Protein AF-A0A090YZG8-F1 (afdb_monomer)

Sequence (108 aa):
MGKNRKINTKKDFLMYGAMNKKAYVDTFLNNGASLAEGMVPAKFTKGPDDKDFRKENGNLVKDSVKVAKVNWKKAKQELSTDKVTLELLTRDNAIAKKTGLAGNEKAP

Organism: NCBI:txid2338372

Solvent-accessible surface area (backbone atoms only — not comparable to full-atom values): 6943 Å² total; per-residue (Å²)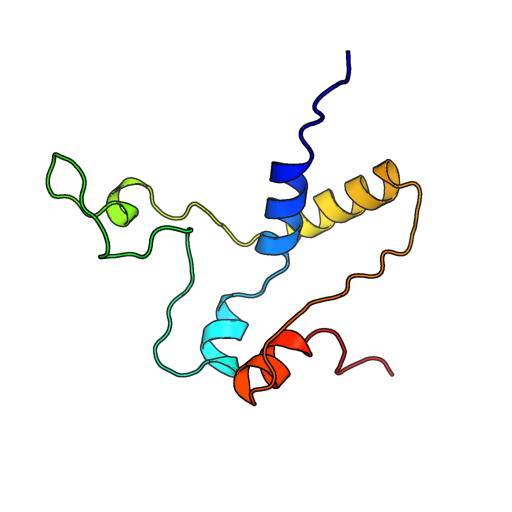: 135,80,82,84,66,82,56,64,66,53,51,50,47,26,54,50,9,62,47,60,53,64,59,43,37,66,70,67,61,65,73,83,69,72,79,72,35,48,92,70,58,74,89,69,53,61,48,100,83,72,43,42,50,40,79,78,64,52,71,74,52,70,70,31,55,69,58,13,55,54,42,48,56,50,49,31,63,78,64,76,40,96,75,84,90,82,87,78,92,66,58,102,43,75,64,38,46,63,66,61,47,71,84,71,86,81,77,133

Foldseek 3Di:
DDDPPPPVVLVLLLVLQQDPQVCCVVPQVVPPDDRDLDPQDWPRDADPVRDTPCVVVPRPRDHHVPSNVVSVVVVCVVVVHPDDDDDDDFDPDPSRCSNVCVPPPDDD

Nearest PDB structures (foldseek):
  6npo-assembly1_A  TM=9.263E-01  e=3.992E-04  Bacillus anthracis
  7fi3-assembly4_D  TM=4.190E-01  e=2.698E+00  Thermococcus kodakarensis KOD1

Mean predicted aligned error: 9.11 Å

Radius of gyration: 17.27 Å; Cα contacts (8 Å, |Δi|>4): 90; chains: 1; bounding box: 47×31×43 Å

Structure (mmCIF, N/CA/C/O backbone):
data_AF-A0A090YZG8-F1
#
_entry.id   AF-A0A090YZG8-F1
#
loop_
_atom_site.group_PDB
_atom_site.id
_atom_site.type_symbol
_atom_site.label_atom_id
_atom_site.label_alt_id
_atom_site.label_comp_id
_atom_site.label_asym_id
_atom_site.label_entity_id
_atom_site.label_seq_id
_atom_site.pdbx_PDB_ins_code
_atom_site.Cartn_x
_atom_site.Cartn_y
_atom_site.Cartn_z
_atom_site.occupancy
_atom_site.B_iso_or_equiv
_atom_site.auth_seq_id
_atom_site.auth_comp_id
_atom_site.auth_asym_id
_atom_site.auth_atom_id
_atom_site.pdbx_PDB_model_num
ATOM 1 N N . MET A 1 1 ? 14.199 20.429 24.226 1.00 34.28 1 MET A N 1
ATOM 2 C CA . MET A 1 1 ? 13.966 20.294 22.769 1.00 34.28 1 MET A CA 1
ATOM 3 C C . MET A 1 1 ? 13.596 18.854 22.447 1.00 34.28 1 MET A C 1
ATOM 5 O O . MET A 1 1 ? 14.238 17.939 22.947 1.00 34.28 1 MET A O 1
ATOM 9 N N . GLY A 1 2 ? 12.466 18.673 21.763 1.00 38.56 2 GLY A N 1
ATOM 10 C CA . GLY A 1 2 ? 11.657 17.452 21.765 1.00 38.56 2 GLY A CA 1
ATOM 11 C C . GLY A 1 2 ? 12.273 16.255 21.044 1.00 38.56 2 GLY A C 1
ATOM 12 O O . GLY A 1 2 ? 12.849 16.370 19.968 1.00 38.56 2 GLY A O 1
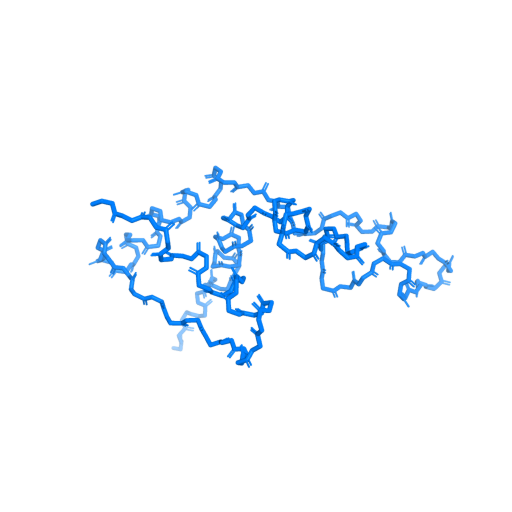ATOM 13 N N . LYS A 1 3 ? 12.094 15.074 21.643 1.00 41.53 3 LYS A N 1
ATOM 14 C CA . LYS A 1 3 ? 12.373 13.778 21.022 1.00 41.53 3 LYS A CA 1
ATOM 15 C C . LYS A 1 3 ? 11.503 13.644 19.766 1.00 41.53 3 LYS A C 1
ATOM 17 O O . LYS A 1 3 ? 10.327 13.297 19.878 1.00 41.53 3 LYS A O 1
ATOM 22 N N . ASN A 1 4 ? 12.092 13.876 18.593 1.00 37.94 4 ASN A N 1
ATOM 23 C CA . ASN A 1 4 ? 11.582 13.449 17.287 1.00 37.94 4 ASN A CA 1
ATOM 24 C C . ASN A 1 4 ? 11.508 11.915 17.279 1.00 37.94 4 ASN A C 1
ATOM 26 O O . ASN A 1 4 ? 12.405 11.207 16.823 1.00 37.94 4 ASN A O 1
ATOM 30 N N . ARG A 1 5 ? 10.471 11.383 17.930 1.00 43.31 5 ARG A N 1
ATOM 31 C CA . ARG A 1 5 ? 10.246 9.950 18.081 1.00 43.31 5 ARG A CA 1
ATOM 32 C C . ARG A 1 5 ? 9.960 9.373 16.698 1.00 43.31 5 ARG A C 1
ATOM 34 O O . ARG A 1 5 ? 9.154 9.918 15.954 1.00 43.31 5 ARG A O 1
ATOM 41 N N . LYS A 1 6 ? 10.628 8.257 16.396 1.00 46.00 6 LYS A N 1
ATOM 42 C CA . LYS A 1 6 ? 10.537 7.385 15.210 1.00 46.00 6 LYS A CA 1
ATOM 43 C C . LYS A 1 6 ? 9.107 6.865 14.940 1.00 46.00 6 LYS A C 1
ATOM 45 O O . LYS A 1 6 ? 8.863 5.661 14.996 1.00 46.00 6 LYS A O 1
ATOM 50 N N . ILE A 1 7 ? 8.150 7.761 14.721 1.00 46.88 7 ILE A N 1
ATOM 51 C CA . ILE A 1 7 ? 6.720 7.446 14.616 1.00 46.88 7 ILE A CA 1
ATOM 52 C C . ILE A 1 7 ? 6.320 7.151 13.158 1.00 46.88 7 ILE A C 1
ATOM 54 O O . ILE A 1 7 ? 5.397 6.368 12.957 1.00 46.88 7 ILE A O 1
ATOM 58 N N . ASN A 1 8 ? 7.043 7.664 12.150 1.00 51.97 8 ASN A N 1
ATOM 59 C CA . ASN A 1 8 ? 6.696 7.420 10.738 1.00 51.97 8 ASN A CA 1
ATOM 60 C C . ASN A 1 8 ? 6.875 5.958 10.320 1.00 51.97 8 ASN A C 1
ATOM 62 O O . ASN A 1 8 ? 5.912 5.312 9.928 1.00 51.97 8 ASN A O 1
ATOM 66 N N . THR A 1 9 ? 8.058 5.374 10.513 1.00 53.16 9 THR A N 1
ATOM 67 C CA . THR A 1 9 ? 8.336 4.026 9.990 1.00 53.16 9 THR A CA 1
ATOM 68 C C . THR A 1 9 ? 7.427 2.947 10.582 1.00 53.16 9 THR A C 1
ATOM 70 O O . THR A 1 9 ? 6.958 2.073 9.862 1.00 53.16 9 THR A O 1
ATOM 73 N N . LYS A 1 10 ? 7.111 3.003 11.884 1.00 58.62 10 LYS A N 1
ATOM 74 C CA . LYS A 1 10 ? 6.218 2.013 12.516 1.00 58.62 10 LYS A CA 1
ATOM 75 C C . LYS A 1 10 ? 4.776 2.096 11.997 1.00 58.62 10 LYS A C 1
ATOM 77 O O . LYS A 1 10 ? 4.140 1.051 11.860 1.00 58.62 10 LYS A O 1
ATOM 82 N N . LYS A 1 11 ? 4.269 3.309 11.735 1.00 63.38 11 LYS A N 1
ATOM 83 C CA . LYS A 1 11 ? 2.927 3.532 11.170 1.00 63.38 11 LYS A CA 1
ATOM 84 C C . LYS A 1 11 ? 2.859 3.061 9.720 1.00 63.38 11 LYS A C 1
ATOM 86 O O . LYS A 1 11 ? 1.912 2.369 9.361 1.00 63.38 11 LYS A O 1
ATOM 91 N N . ASP A 1 12 ? 3.901 3.332 8.946 1.00 61.19 12 ASP A N 1
ATOM 92 C CA . ASP A 1 12 ? 4.012 2.886 7.558 1.00 61.19 12 ASP A CA 1
ATOM 93 C C . ASP A 1 12 ? 4.003 1.353 7.472 1.00 61.19 12 ASP A C 1
ATOM 95 O O . ASP A 1 12 ? 3.186 0.770 6.764 1.00 61.19 12 ASP A O 1
ATOM 99 N N . PHE A 1 13 ? 4.826 0.667 8.276 1.00 63.41 13 PHE A N 1
ATOM 100 C CA . PHE A 1 13 ? 4.832 -0.802 8.321 1.00 63.41 13 PHE A CA 1
ATOM 101 C C . PHE A 1 13 ? 3.520 -1.405 8.838 1.00 63.41 13 PHE A C 1
ATOM 103 O O . PHE A 1 13 ? 3.174 -2.521 8.450 1.00 63.41 13 PHE A O 1
ATOM 110 N N . LEU A 1 14 ? 2.801 -0.702 9.720 1.00 70.81 14 LEU A N 1
ATOM 111 C CA . LEU A 1 14 ? 1.475 -1.120 10.169 1.00 70.81 14 LEU A CA 1
ATOM 112 C C . LEU A 1 14 ? 0.476 -1.087 9.007 1.00 70.81 14 LEU A C 1
ATOM 114 O O . LEU A 1 14 ? -0.191 -2.090 8.771 1.00 70.81 14 LEU A O 1
ATOM 118 N N . MET A 1 15 ? 0.398 0.036 8.288 1.00 73.38 15 MET A N 1
ATOM 119 C CA . MET A 1 15 ? -0.562 0.217 7.198 1.00 73.38 15 MET A CA 1
ATOM 120 C C . MET A 1 15 ? -0.219 -0.679 6.009 1.00 73.38 15 MET A C 1
ATOM 122 O O . MET A 1 15 ? -1.049 -1.492 5.612 1.00 73.38 15 MET A O 1
ATOM 126 N N . TYR A 1 16 ? 1.021 -0.638 5.513 1.00 73.81 16 TYR A N 1
ATOM 127 C CA . TYR A 1 16 ? 1.442 -1.484 4.393 1.00 73.81 16 TYR A CA 1
ATOM 128 C C . TYR A 1 16 ? 1.303 -2.973 4.709 1.00 73.81 16 TYR A C 1
ATOM 130 O O . TYR A 1 16 ? 0.759 -3.723 3.909 1.00 73.81 16 TYR A O 1
ATOM 138 N N . GLY A 1 17 ? 1.724 -3.405 5.902 1.00 75.38 17 GLY A N 1
ATOM 139 C CA . GLY A 1 17 ? 1.634 -4.810 6.287 1.00 75.38 17 GLY A CA 1
ATOM 140 C C . GLY A 1 17 ? 0.208 -5.316 6.521 1.00 75.38 17 GLY A C 1
ATOM 141 O O . GLY A 1 17 ? 0.000 -6.529 6.515 1.00 75.38 17 GLY A O 1
ATOM 142 N N . ALA A 1 18 ? -0.758 -4.420 6.743 1.00 80.00 18 ALA A N 1
ATOM 143 C CA . ALA A 1 18 ? -2.173 -4.758 6.890 1.00 80.00 18 ALA A CA 1
ATOM 144 C C . ALA A 1 18 ? -2.933 -4.755 5.552 1.00 80.00 18 ALA A C 1
ATOM 146 O O . ALA A 1 18 ? -4.004 -5.356 5.462 1.00 80.00 18 ALA A O 1
ATOM 147 N N . MET A 1 19 ? -2.393 -4.114 4.514 1.00 77.94 19 MET A N 1
ATOM 148 C CA . MET A 1 19 ? -3.012 -4.072 3.193 1.00 77.94 19 MET A CA 1
ATOM 149 C C . MET A 1 19 ? -2.775 -5.389 2.451 1.00 77.94 19 MET A C 1
ATOM 151 O O . MET A 1 19 ? -1.644 -5.767 2.163 1.00 77.94 19 MET A O 1
ATOM 155 N N . ASN A 1 20 ? -3.850 -6.084 2.076 1.00 82.31 20 ASN A N 1
ATOM 156 C CA . ASN A 1 20 ? -3.761 -7.205 1.143 1.00 82.31 20 ASN A CA 1
ATOM 157 C C . ASN A 1 20 ?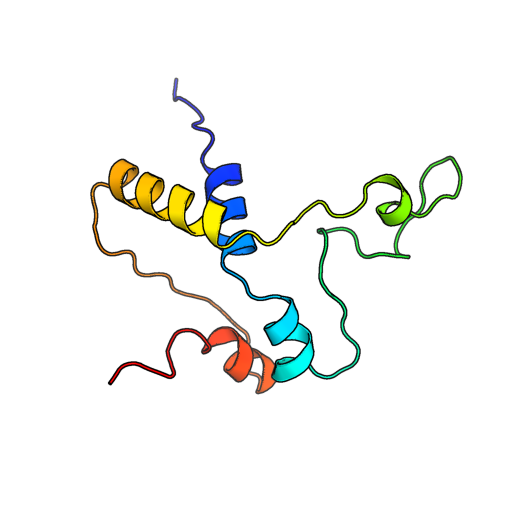 -3.692 -6.666 -0.295 1.00 82.31 20 ASN A C 1
ATOM 159 O O . ASN A 1 20 ? -4.699 -6.647 -1.010 1.00 82.31 20 ASN A O 1
ATOM 163 N N . LYS A 1 21 ? -2.508 -6.196 -0.717 1.00 84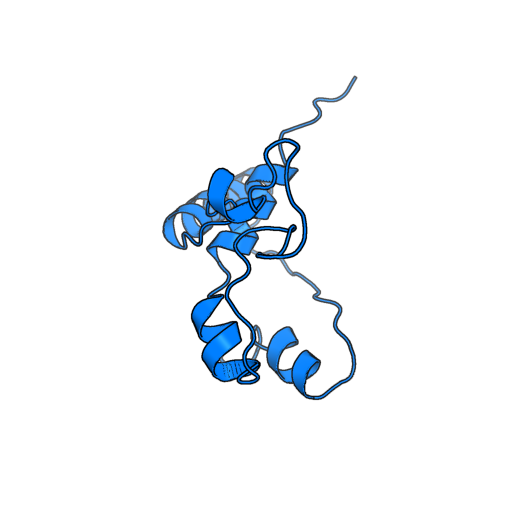.06 21 LYS A N 1
ATOM 164 C CA . LYS A 1 21 ? -2.319 -5.586 -2.047 1.00 84.06 21 LYS A CA 1
ATOM 165 C C . LYS A 1 21 ? -2.675 -6.533 -3.192 1.00 84.06 21 LYS A C 1
ATOM 167 O O . LYS A 1 21 ? -3.162 -6.071 -4.218 1.00 84.06 21 LYS A O 1
ATOM 172 N N . LYS A 1 22 ? -2.475 -7.843 -3.015 1.00 84.75 22 LYS A N 1
ATOM 173 C CA . LYS A 1 22 ? -2.832 -8.845 -4.029 1.00 84.75 22 LYS A CA 1
ATOM 174 C C . LYS A 1 22 ? -4.338 -8.905 -4.247 1.00 84.75 22 LYS A C 1
ATOM 176 O O . LYS A 1 22 ? -4.789 -8.731 -5.371 1.00 84.75 22 LYS A O 1
ATOM 181 N N . ALA A 1 23 ? -5.116 -9.072 -3.177 1.00 84.25 23 ALA A N 1
ATOM 182 C CA . ALA A 1 23 ? -6.574 -9.052 -3.285 1.00 84.25 23 ALA A CA 1
ATOM 183 C C . ALA A 1 23 ? -7.080 -7.709 -3.836 1.00 84.25 23 ALA A C 1
ATOM 185 O O . ALA A 1 23 ? -7.990 -7.681 -4.659 1.00 84.25 23 ALA A O 1
ATOM 186 N N . TYR A 1 24 ? -6.456 -6.600 -3.430 1.00 84.94 24 TYR A N 1
ATOM 187 C CA . TYR A 1 24 ? -6.782 -5.271 -3.939 1.00 84.94 24 TYR A CA 1
ATOM 188 C C . TYR A 1 24 ? -6.645 -5.171 -5.465 1.00 84.94 24 TYR A C 1
ATOM 190 O O . TYR A 1 24 ? -7.587 -4.788 -6.158 1.00 84.94 24 TYR A O 1
ATOM 198 N N . VAL A 1 25 ? -5.484 -5.554 -5.996 1.00 88.00 25 VAL A N 1
ATOM 199 C CA . VAL A 1 25 ? -5.204 -5.500 -7.434 1.00 88.00 25 VAL A CA 1
ATOM 200 C C . VAL A 1 25 ? -6.086 -6.484 -8.204 1.00 88.00 25 VAL A C 1
ATOM 202 O O . VAL A 1 25 ? -6.775 -6.077 -9.139 1.00 88.00 25 VAL A O 1
ATOM 205 N N . ASP A 1 26 ? -6.125 -7.745 -7.776 1.00 87.88 26 ASP A N 1
ATOM 206 C CA . ASP A 1 26 ? -6.759 -8.819 -8.544 1.00 87.88 26 ASP A CA 1
ATOM 207 C C . ASP A 1 26 ? -8.295 -8.754 -8.503 1.00 87.88 26 ASP A C 1
ATOM 209 O O . ASP A 1 26 ? -8.957 -9.117 -9.468 1.00 87.88 26 ASP A O 1
ATOM 213 N N . THR A 1 27 ? -8.886 -8.314 -7.385 1.00 84.62 27 THR A N 1
ATOM 214 C CA . THR A 1 27 ? -10.349 -8.365 -7.173 1.00 84.62 27 THR A CA 1
ATOM 215 C C . THR A 1 27 ? -11.029 -7.004 -7.303 1.00 84.62 27 THR A C 1
ATOM 217 O O . THR A 1 27 ? -12.167 -6.913 -7.774 1.00 84.62 27 THR A O 1
ATOM 220 N N . PHE A 1 28 ? -10.373 -5.929 -6.856 1.00 82.19 28 PHE A N 1
ATOM 221 C CA . PHE A 1 28 ? -10.999 -4.606 -6.828 1.00 82.19 28 PHE A CA 1
ATOM 222 C C . PHE A 1 28 ? -10.656 -3.770 -8.052 1.00 82.19 28 PHE A C 1
ATOM 224 O O . PHE A 1 28 ? -11.564 -3.160 -8.613 1.00 82.19 28 PHE A O 1
ATOM 231 N N . LEU A 1 29 ? -9.385 -3.751 -8.462 1.00 85.06 29 LEU A N 1
ATOM 232 C CA . LEU A 1 29 ? -8.968 -3.011 -9.652 1.00 85.06 29 LEU A CA 1
ATOM 233 C C . LEU A 1 29 ? -9.239 -3.799 -10.934 1.00 85.06 29 LEU A C 1
ATOM 235 O O . LEU A 1 29 ? -9.873 -3.260 -11.835 1.00 85.06 29 LEU A O 1
ATOM 239 N N . ASN A 1 30 ? -8.767 -5.050 -11.006 1.00 85.00 30 ASN A N 1
ATOM 240 C CA . ASN A 1 30 ? -8.951 -5.971 -12.135 1.00 85.00 30 ASN A CA 1
ATOM 241 C C . ASN A 1 30 ? -8.770 -5.314 -13.525 1.00 85.00 30 ASN A C 1
ATOM 243 O O . ASN A 1 30 ? -9.562 -5.513 -14.442 1.00 85.00 30 ASN A O 1
ATOM 247 N N . ASN A 1 31 ? -7.747 -4.468 -13.665 1.00 85.62 31 ASN A N 1
ATOM 248 C CA . ASN A 1 31 ? -7.519 -3.629 -14.848 1.00 85.62 31 ASN A CA 1
ATOM 249 C C . ASN A 1 31 ? -6.074 -3.708 -15.376 1.00 85.62 31 ASN A C 1
ATOM 251 O O . ASN A 1 31 ? -5.626 -2.816 -16.091 1.00 85.62 31 ASN A O 1
ATOM 255 N N . GLY A 1 32 ? -5.324 -4.743 -14.985 1.00 86.19 32 GLY A N 1
ATOM 256 C CA . GLY A 1 32 ? -3.911 -4.905 -15.345 1.00 86.19 32 GLY A CA 1
ATOM 257 C C . GLY A 1 32 ? -2.923 -4.150 -14.448 1.00 86.19 32 GLY A C 1
ATOM 258 O O . GLY A 1 32 ? -1.724 -4.174 -14.722 1.00 86.19 32 GLY A O 1
ATOM 259 N N . ALA A 1 33 ? -3.386 -3.503 -13.371 1.00 89.06 33 ALA A N 1
ATOM 260 C CA . ALA A 1 33 ? -2.498 -2.980 -12.336 1.00 89.06 33 ALA A CA 1
ATOM 261 C C . ALA A 1 33 ? -1.632 -4.095 -11.719 1.00 89.06 33 ALA A C 1
ATOM 263 O O . ALA A 1 33 ? -2.015 -5.261 -11.689 1.00 89.06 33 ALA A O 1
ATOM 264 N N . SER A 1 34 ? -0.467 -3.726 -11.193 1.00 89.44 34 SER A N 1
ATOM 265 C CA . SER A 1 34 ? 0.458 -4.637 -10.514 1.00 89.44 34 SER A CA 1
ATOM 266 C C . SER A 1 34 ? 0.667 -4.233 -9.056 1.00 89.44 34 SER A C 1
ATOM 268 O O . SER A 1 34 ? 0.390 -3.100 -8.660 1.00 89.44 34 SER A O 1
ATOM 270 N N . LEU A 1 35 ? 1.203 -5.151 -8.248 1.00 88.00 35 LEU A N 1
ATOM 271 C CA . LEU A 1 35 ? 1.563 -4.872 -6.859 1.00 88.00 35 LEU A CA 1
ATOM 272 C C . LEU A 1 35 ? 2.541 -3.694 -6.766 1.00 88.00 35 LEU A C 1
ATOM 274 O O . LEU A 1 35 ? 3.598 -3.695 -7.393 1.00 88.00 35 LEU A O 1
ATOM 278 N N . ALA A 1 36 ? 2.208 -2.709 -5.933 1.00 87.31 36 ALA A N 1
ATOM 279 C CA . ALA A 1 36 ? 3.132 -1.639 -5.593 1.00 87.31 36 ALA A CA 1
ATOM 280 C C . ALA A 1 36 ? 4.185 -2.164 -4.605 1.00 87.31 36 ALA A C 1
ATOM 282 O O . ALA A 1 36 ? 3.891 -2.453 -3.441 1.00 87.31 36 ALA A O 1
ATOM 283 N N . GLU A 1 37 ? 5.424 -2.287 -5.070 1.00 87.00 37 GLU A N 1
ATOM 284 C CA . GLU A 1 37 ? 6.569 -2.709 -4.252 1.00 87.00 37 GLU A CA 1
ATOM 2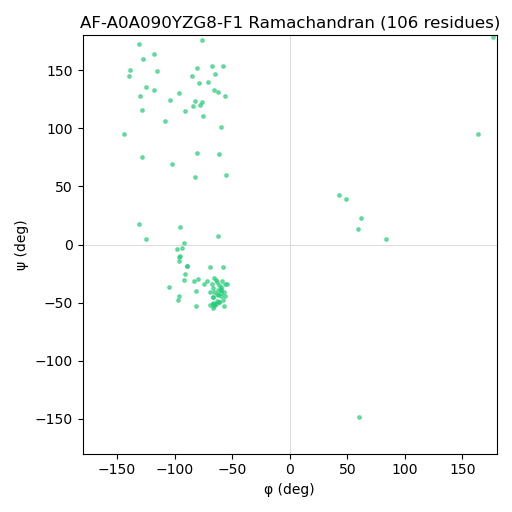85 C C . GLU A 1 37 ? 7.346 -1.520 -3.659 1.00 87.00 37 GLU A C 1
ATOM 287 O O . GLU A 1 37 ? 8.319 -1.687 -2.917 1.00 87.00 37 GLU A O 1
ATOM 292 N N . GLY A 1 38 ? 6.945 -0.299 -4.001 1.00 87.12 38 GLY A N 1
ATOM 293 C CA . GLY A 1 38 ? 7.550 0.955 -3.574 1.00 87.12 38 GLY A CA 1
ATOM 294 C C . GLY A 1 38 ? 6.872 2.148 -4.238 1.00 87.12 38 GLY A C 1
ATOM 295 O O . GLY A 1 38 ? 5.965 1.976 -5.047 1.00 87.12 38 GLY A O 1
ATOM 296 N N . MET A 1 39 ? 7.322 3.355 -3.890 1.00 87.06 39 MET A N 1
ATOM 297 C CA . MET A 1 39 ? 6.802 4.595 -4.484 1.00 87.06 39 MET A CA 1
ATOM 298 C C . MET A 1 39 ? 7.245 4.783 -5.938 1.00 87.06 39 MET A C 1
ATOM 300 O O . MET A 1 39 ? 6.510 5.356 -6.730 1.00 87.06 39 MET A O 1
ATOM 304 N N . VAL A 1 40 ? 8.436 4.291 -6.289 1.00 90.81 40 VAL A N 1
ATOM 305 C CA . VAL A 1 40 ? 8.941 4.313 -7.665 1.00 90.81 40 VAL A CA 1
ATOM 306 C C . VAL A 1 40 ? 8.375 3.098 -8.409 1.00 90.81 40 VAL A C 1
ATOM 308 O O . VAL A 1 40 ? 8.651 1.973 -7.982 1.00 90.81 40 VAL A O 1
ATOM 311 N N . PRO A 1 41 ? 7.599 3.275 -9.494 1.00 90.50 41 PRO A N 1
ATOM 312 C CA . PRO A 1 41 ? 7.103 2.154 -10.284 1.00 90.50 41 PRO A CA 1
ATOM 313 C C . PRO A 1 41 ? 8.239 1.426 -11.008 1.00 90.50 41 PRO A C 1
ATOM 315 O O . PRO A 1 41 ? 9.274 2.012 -11.329 1.00 90.50 41 PRO A O 1
ATOM 318 N N . ALA A 1 42 ? 8.041 0.141 -11.300 1.00 90.50 42 ALA A N 1
ATOM 319 C CA . ALA A 1 42 ? 8.949 -0.582 -12.184 1.00 90.50 42 ALA A CA 1
ATOM 320 C C . ALA A 1 42 ? 8.886 0.003 -13.603 1.00 90.50 42 ALA A C 1
ATOM 322 O O . ALA A 1 42 ? 7.819 0.423 -14.052 1.00 90.50 42 ALA A O 1
ATOM 323 N N . LYS A 1 43 ? 10.015 -0.014 -14.318 1.00 90.75 43 LYS A N 1
ATOM 324 C CA . LYS A 1 43 ? 10.178 0.523 -15.680 1.00 90.75 43 LYS A CA 1
ATOM 325 C C . LYS A 1 43 ? 9.938 2.033 -15.792 1.00 90.75 43 LYS A C 1
ATOM 327 O O . LYS A 1 43 ? 9.616 2.516 -16.872 1.00 90.75 43 LYS A O 1
ATOM 332 N N . PHE A 1 44 ? 10.074 2.771 -14.691 1.00 92.81 44 PHE A N 1
ATOM 333 C CA . PHE A 1 44 ? 9.834 4.215 -14.666 1.00 92.81 44 PHE A CA 1
ATOM 334 C C . PHE A 1 44 ? 11.115 5.037 -14.805 1.00 92.81 44 PHE A C 1
ATOM 336 O O . PHE A 1 44 ? 11.169 5.968 -15.599 1.00 92.81 44 PHE A O 1
ATOM 343 N N . THR A 1 45 ? 12.146 4.700 -14.030 1.00 93.38 45 THR A N 1
ATOM 344 C CA . THR A 1 45 ? 13.411 5.438 -14.011 1.00 93.38 45 THR A CA 1
ATOM 345 C C . THR A 1 45 ? 14.592 4.484 -13.952 1.00 93.38 45 THR A C 1
ATOM 347 O O . THR A 1 45 ? 14.492 3.381 -13.399 1.00 93.38 45 THR A O 1
ATOM 350 N N . LYS A 1 46 ? 15.705 4.923 -14.533 1.00 94.88 46 LYS A N 1
ATOM 351 C CA . LYS A 1 46 ? 16.947 4.167 -14.610 1.00 94.88 46 LYS A CA 1
ATOM 352 C C . LYS A 1 46 ? 18.059 4.858 -13.829 1.00 94.88 46 LYS A C 1
ATOM 354 O O . LYS A 1 46 ? 18.066 6.083 -13.711 1.00 94.88 46 LYS A O 1
ATOM 359 N N . GLY A 1 47 ? 18.975 4.060 -13.292 1.00 90.31 47 GLY A N 1
ATOM 360 C CA . GLY A 1 47 ? 20.192 4.539 -12.649 1.00 90.31 47 GLY A CA 1
ATOM 361 C C . GLY A 1 47 ? 21.256 4.996 -13.658 1.00 90.31 47 GLY A C 1
ATOM 362 O O . GLY A 1 47 ? 21.075 4.846 -14.869 1.00 90.31 47 GLY A O 1
ATOM 363 N N . PRO A 1 48 ? 22.393 5.528 -13.172 1.00 92.44 48 PRO A N 1
ATOM 364 C CA . PRO A 1 48 ? 23.537 5.905 -14.010 1.00 92.44 48 PRO A CA 1
ATOM 365 C C . PRO A 1 48 ? 24.118 4.753 -14.845 1.00 92.44 48 PRO A C 1
ATOM 367 O O . PRO A 1 48 ? 24.825 4.992 -15.816 1.00 92.44 48 PRO A O 1
ATOM 370 N N . ASP A 1 49 ? 23.833 3.510 -14.466 1.00 93.56 49 ASP A N 1
ATOM 371 C CA . ASP A 1 49 ? 24.256 2.286 -15.143 1.00 93.56 49 ASP A CA 1
ATOM 372 C C . ASP A 1 49 ? 23.196 1.733 -16.122 1.00 93.56 49 ASP A C 1
ATOM 374 O O . ASP A 1 49 ? 23.271 0.576 -16.538 1.00 93.56 49 ASP A O 1
ATOM 378 N N . ASP A 1 50 ? 22.194 2.552 -16.465 1.00 93.69 50 ASP A N 1
ATOM 379 C CA . ASP A 1 50 ? 21.045 2.237 -17.328 1.00 93.69 50 ASP A CA 1
ATOM 380 C C . ASP A 1 50 ? 20.164 1.069 -16.828 1.00 93.69 50 ASP A C 1
ATOM 382 O O . ASP A 1 50 ? 19.281 0.580 -17.548 1.00 93.69 50 ASP A O 1
ATOM 386 N N . LYS A 1 51 ? 20.324 0.629 -15.571 1.00 95.44 51 LYS A N 1
ATOM 387 C CA . LYS A 1 51 ? 19.445 -0.382 -14.973 1.00 95.44 51 LYS A CA 1
ATOM 388 C C . LYS A 1 51 ? 18.191 0.249 -14.392 1.00 95.44 51 LYS A C 1
ATOM 390 O O . LYS A 1 51 ? 18.195 1.351 -13.857 1.00 95.44 51 LYS A O 1
ATOM 395 N N . ASP A 1 52 ? 17.086 -0.484 -14.488 1.00 93.31 52 ASP A N 1
ATOM 396 C CA . ASP A 1 52 ? 15.830 -0.091 -13.856 1.00 93.31 52 ASP A CA 1
ATOM 397 C C . ASP A 1 52 ? 15.984 -0.039 -12.331 1.00 93.31 52 ASP A C 1
ATOM 399 O O . ASP A 1 52 ? 16.422 -1.009 -11.708 1.00 93.31 52 ASP A O 1
ATOM 403 N N . PHE A 1 53 ? 15.534 1.061 -11.728 1.00 94.00 53 PHE A N 1
ATOM 404 C CA . PHE A 1 53 ? 15.659 1.295 -10.290 1.00 94.00 53 PHE A CA 1
ATOM 405 C C . PHE A 1 53 ? 15.065 0.158 -9.437 1.00 94.00 53 PHE A C 1
ATOM 407 O O . PHE A 1 53 ? 15.585 -0.162 -8.365 1.00 94.00 53 PHE A O 1
ATOM 414 N N . ARG A 1 54 ? 13.978 -0.485 -9.887 1.00 91.50 54 ARG A N 1
ATOM 415 C CA . ARG A 1 54 ? 13.325 -1.575 -9.143 1.00 91.50 54 ARG A CA 1
ATOM 416 C C . ARG A 1 54 ? 14.026 -2.909 -9.299 1.00 91.50 54 ARG A C 1
ATOM 418 O O . ARG A 1 54 ? 14.016 -3.680 -8.342 1.00 91.50 54 ARG A O 1
ATOM 425 N N . LYS A 1 55 ? 14.682 -3.161 -10.432 1.00 91.94 55 LYS A N 1
ATOM 426 C CA . LYS A 1 55 ? 15.554 -4.337 -10.577 1.00 91.94 55 LYS A CA 1
ATOM 427 C C . LYS A 1 55 ? 16.692 -4.324 -9.561 1.00 91.94 55 LYS A C 1
ATOM 429 O O . LYS A 1 55 ? 17.040 -5.378 -9.044 1.00 91.94 55 LYS A O 1
ATOM 434 N N . GLU A 1 56 ? 17.234 -3.151 -9.256 1.00 92.62 56 GLU A N 1
ATOM 435 C CA . GLU A 1 56 ? 18.350 -3.027 -8.314 1.00 92.62 56 GLU A CA 1
ATOM 436 C C . GLU A 1 56 ? 17.907 -3.039 -6.850 1.00 92.62 56 GLU A C 1
ATOM 438 O O . GLU A 1 56 ? 18.544 -3.662 -6.006 1.00 92.62 56 GLU A O 1
ATOM 443 N N . ASN A 1 57 ? 16.795 -2.369 -6.541 1.00 90.12 57 ASN A N 1
ATOM 444 C CA . ASN A 1 57 ? 16.365 -2.155 -5.157 1.00 90.12 57 ASN A CA 1
ATOM 445 C C . ASN A 1 57 ? 15.348 -3.199 -4.660 1.00 90.12 57 ASN A C 1
ATOM 447 O O . ASN A 1 57 ? 15.035 -3.247 -3.468 1.00 90.12 57 ASN A O 1
ATOM 451 N N . GLY A 1 58 ? 14.823 -4.043 -5.554 1.00 89.06 58 GLY A N 1
ATOM 452 C CA . GLY A 1 58 ? 13.869 -5.100 -5.221 1.00 89.06 58 GLY A CA 1
ATOM 453 C C . GLY A 1 58 ? 12.583 -4.555 -4.604 1.00 89.06 58 GLY A C 1
ATOM 454 O O . GLY A 1 58 ? 12.160 -3.453 -4.930 1.00 89.06 58 GLY A O 1
ATOM 455 N N . ASN A 1 59 ? 11.943 -5.317 -3.711 1.00 87.62 59 ASN A N 1
ATOM 456 C CA . ASN A 1 59 ? 10.711 -4.914 -3.028 1.00 87.62 59 ASN A CA 1
ATOM 457 C C . ASN A 1 59 ? 10.994 -4.197 -1.696 1.00 87.62 59 ASN A C 1
ATOM 459 O O . ASN A 1 59 ? 11.485 -4.806 -0.741 1.00 87.62 59 ASN A O 1
ATOM 463 N N . LEU A 1 60 ? 10.628 -2.913 -1.634 1.00 85.75 60 LEU A N 1
ATOM 464 C CA . LEU A 1 60 ? 10.863 -2.010 -0.502 1.00 85.75 60 LEU A CA 1
ATOM 465 C C . LEU A 1 60 ? 9.662 -1.913 0.449 1.00 85.75 60 LEU A C 1
ATOM 467 O O . LEU A 1 60 ? 9.800 -1.412 1.562 1.00 85.75 60 LEU A O 1
ATOM 471 N N . VAL A 1 61 ? 8.487 -2.382 0.027 1.00 80.94 61 VAL A N 1
ATOM 472 C CA . VAL A 1 61 ? 7.232 -2.289 0.780 1.00 80.94 61 VAL A CA 1
ATOM 473 C C . VAL A 1 61 ? 6.608 -3.678 0.847 1.00 80.94 61 VAL A C 1
ATOM 475 O O . VAL A 1 61 ? 5.665 -4.009 0.126 1.00 80.94 61 VAL A O 1
ATOM 478 N N . LYS A 1 62 ? 7.184 -4.522 1.703 1.00 75.69 62 LYS A N 1
ATOM 479 C CA . LYS A 1 62 ? 6.745 -5.908 1.885 1.00 75.69 62 LYS A CA 1
ATOM 480 C C . LYS A 1 62 ? 5.507 -5.987 2.771 1.00 75.69 62 LYS A C 1
ATOM 482 O O . LYS A 1 62 ? 5.454 -5.362 3.831 1.00 75.69 62 LYS A O 1
ATOM 487 N N . ASP A 1 63 ? 4.578 -6.850 2.380 1.00 72.31 63 ASP A N 1
ATOM 488 C CA . ASP A 1 63 ? 3.372 -7.109 3.159 1.00 72.31 63 ASP A CA 1
ATOM 489 C C . ASP A 1 63 ? 3.684 -8.119 4.255 1.00 72.31 63 ASP A C 1
ATOM 491 O O . ASP A 1 63 ? 4.173 -9.221 4.005 1.00 72.31 63 ASP A O 1
ATOM 495 N N . SER A 1 64 ? 3.419 -7.741 5.503 1.00 82.50 64 SER A N 1
ATOM 496 C CA . SER A 1 64 ? 3.555 -8.646 6.636 1.00 82.50 64 SER A CA 1
ATOM 497 C C . SER A 1 64 ? 2.481 -8.381 7.678 1.00 82.50 64 SER A C 1
ATOM 499 O O . SER A 1 64 ? 2.654 -7.581 8.600 1.00 82.50 64 SER A O 1
ATOM 501 N N . VAL A 1 65 ? 1.393 -9.148 7.584 1.00 83.31 65 VAL A N 1
ATOM 502 C CA . VAL A 1 65 ? 0.289 -9.124 8.557 1.00 83.31 65 VAL A CA 1
ATOM 503 C C . VAL A 1 65 ? 0.799 -9.414 9.972 1.00 83.31 65 VAL A C 1
ATOM 505 O O . VAL A 1 65 ? 0.313 -8.843 10.949 1.00 83.31 65 VAL A O 1
ATOM 508 N N . LYS A 1 66 ? 1.819 -10.273 10.107 1.00 85.25 66 LYS A N 1
ATOM 509 C CA . LYS A 1 66 ? 2.452 -10.575 11.399 1.00 85.25 66 LYS A CA 1
ATOM 510 C C . LYS A 1 66 ? 3.116 -9.331 11.996 1.00 85.25 66 LYS A C 1
ATOM 512 O O . LYS A 1 66 ? 2.876 -9.025 13.164 1.00 85.25 66 LYS A O 1
ATOM 517 N N . VAL A 1 67 ? 3.912 -8.604 11.209 1.00 83.12 67 VAL A N 1
ATOM 518 C CA . VAL A 1 67 ? 4.570 -7.364 11.658 1.00 83.12 67 VAL A CA 1
ATOM 519 C C . VAL A 1 67 ? 3.537 -6.274 11.939 1.00 83.12 67 VAL A C 1
ATOM 521 O O . VAL A 1 67 ? 3.631 -5.615 12.975 1.00 83.12 67 VAL A O 1
ATOM 524 N N . ALA A 1 68 ? 2.506 -6.147 11.100 1.00 84.62 68 ALA A N 1
ATOM 525 C CA . ALA A 1 68 ? 1.406 -5.214 11.325 1.00 84.62 68 ALA A CA 1
ATOM 526 C C . ALA A 1 68 ? 0.699 -5.484 12.664 1.00 84.62 68 ALA A C 1
ATOM 528 O O . ALA A 1 68 ? 0.564 -4.573 13.477 1.00 84.62 68 ALA A O 1
ATOM 529 N N . LYS A 1 69 ? 0.355 -6.742 12.979 1.00 86.81 69 LYS A N 1
ATOM 530 C CA . LYS A 1 69 ? -0.247 -7.116 14.276 1.00 86.81 69 LYS A CA 1
ATOM 531 C C . LYS A 1 69 ? 0.651 -6.777 15.473 1.00 86.81 69 LYS A C 1
ATOM 533 O O . LYS A 1 69 ? 0.151 -6.339 16.509 1.00 86.81 69 LYS A O 1
ATOM 538 N N . VAL A 1 70 ? 1.967 -6.970 15.353 1.00 87.94 70 VAL A N 1
ATOM 539 C CA . VAL A 1 70 ? 2.926 -6.608 16.414 1.00 87.94 70 VAL A CA 1
ATOM 540 C C . VAL A 1 70 ? 2.989 -5.091 16.599 1.00 87.94 70 VAL A C 1
ATOM 542 O O . VAL A 1 70 ? 2.944 -4.611 17.733 1.00 87.94 70 VAL A O 1
ATOM 545 N N . ASN A 1 71 ? 3.057 -4.330 15.507 1.00 86.06 71 ASN A N 1
ATOM 546 C CA . ASN A 1 71 ? 3.086 -2.869 15.561 1.00 86.06 71 ASN A CA 1
ATOM 547 C C . ASN A 1 71 ? 1.762 -2.286 16.061 1.00 86.06 71 ASN A C 1
ATOM 549 O O . ASN A 1 71 ? 1.789 -1.309 16.802 1.00 86.06 71 ASN A O 1
ATOM 553 N N . TRP A 1 72 ? 0.628 -2.918 15.751 1.00 86.19 72 TRP A N 1
ATOM 554 C CA . TRP A 1 72 ? -0.680 -2.530 16.273 1.00 86.19 72 TRP A CA 1
ATOM 555 C C . TRP A 1 72 ? -0.734 -2.633 17.795 1.00 86.19 72 TRP A C 1
ATOM 557 O O . TRP A 1 72 ? -1.091 -1.670 18.468 1.00 86.19 72 TRP A O 1
ATOM 567 N N . LYS A 1 73 ? -0.298 -3.768 18.360 1.00 88.31 73 LYS A N 1
ATOM 568 C CA . LYS A 1 73 ? -0.221 -3.950 19.820 1.00 88.31 73 LYS A CA 1
ATOM 569 C C . LYS A 1 73 ? 0.639 -2.872 20.481 1.00 88.31 73 LYS A C 1
ATOM 571 O O . LYS A 1 73 ? 0.224 -2.302 21.485 1.00 88.31 73 LYS A O 1
ATOM 576 N N . LYS A 1 74 ? 1.799 -2.560 19.891 1.00 86.06 74 LYS A N 1
ATOM 577 C CA . LYS A 1 74 ? 2.677 -1.481 20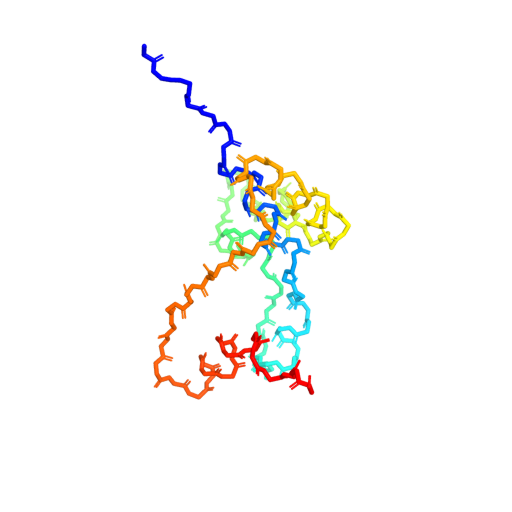.371 1.00 86.06 74 LYS A CA 1
ATOM 578 C C . LYS A 1 74 ? 2.002 -0.113 20.274 1.00 86.06 74 LYS A C 1
ATOM 580 O O . LYS A 1 74 ? 2.089 0.657 21.218 1.00 86.06 74 LYS A O 1
ATOM 585 N N . ALA A 1 75 ? 1.306 0.177 19.176 1.00 84.00 75 ALA A N 1
ATOM 586 C CA . ALA A 1 75 ? 0.593 1.438 18.998 1.00 84.00 75 ALA A CA 1
ATOM 587 C C . ALA A 1 75 ? -0.509 1.625 20.053 1.00 84.00 75 ALA A C 1
ATOM 589 O O . ALA A 1 75 ? -0.594 2.696 20.643 1.00 84.00 75 ALA A O 1
ATOM 590 N N . LYS A 1 76 ? -1.292 0.581 20.360 1.00 86.31 76 LYS A N 1
ATOM 591 C CA . LYS A 1 76 ? -2.307 0.632 21.428 1.00 86.31 76 LYS A CA 1
ATOM 592 C C . LYS A 1 76 ? -1.702 0.935 22.801 1.00 86.31 76 LYS A C 1
ATOM 594 O O . LYS A 1 76 ? -2.246 1.742 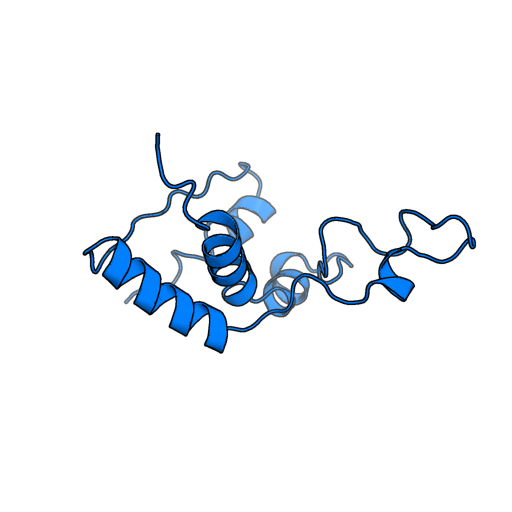23.544 1.00 86.31 76 LYS A O 1
ATOM 599 N N . GLN A 1 77 ? -0.554 0.326 23.110 1.00 88.00 77 GLN A N 1
ATOM 600 C CA . GLN A 1 77 ? 0.189 0.597 24.346 1.00 88.00 77 GLN A CA 1
ATOM 601 C C . GLN A 1 77 ? 0.748 2.025 24.384 1.00 88.00 77 GLN A C 1
ATOM 603 O O . GLN A 1 77 ? 0.621 2.698 25.398 1.00 88.00 77 GLN A O 1
ATOM 608 N N . GLU A 1 78 ? 1.348 2.501 23.288 1.00 85.25 78 GLU A N 1
ATOM 609 C CA . GLU A 1 78 ? 1.915 3.855 23.194 1.00 85.25 78 GLU A CA 1
ATOM 610 C C . GLU A 1 78 ? 0.835 4.953 23.271 1.00 85.25 78 GLU A C 1
ATOM 612 O O . GLU A 1 78 ? 1.127 6.060 23.720 1.00 85.25 78 GLU A O 1
ATOM 617 N N . LEU A 1 79 ? -0.391 4.655 22.830 1.00 84.62 79 LEU A N 1
ATOM 618 C CA . LEU A 1 79 ? -1.528 5.581 22.821 1.00 84.62 79 LEU A CA 1
ATOM 619 C C . LEU A 1 79 ? -2.471 5.414 24.024 1.00 84.62 79 LEU A C 1
ATOM 621 O O . LEU A 1 79 ? -3.422 6.182 24.138 1.00 84.62 79 LEU A O 1
ATOM 625 N N . SER A 1 80 ? -2.237 4.426 24.894 1.00 92.06 80 SER A N 1
ATOM 626 C CA . SER A 1 80 ? -3.103 4.094 26.037 1.00 92.06 80 SER A CA 1
ATOM 627 C C . SER A 1 80 ? -4.590 3.973 25.669 1.00 92.06 80 SER A C 1
ATOM 629 O O . SER A 1 80 ? -5.461 4.416 26.414 1.00 92.06 80 SER A O 1
ATOM 631 N N . THR A 1 81 ? -4.888 3.389 24.506 1.00 88.19 81 THR A N 1
ATOM 632 C CA . THR A 1 81 ? -6.262 3.197 24.023 1.00 88.19 81 THR A CA 1
ATOM 633 C C . THR A 1 81 ? -6.436 1.833 23.373 1.00 88.19 81 THR A C 1
ATOM 635 O O . THR A 1 81 ? -5.547 1.326 22.682 1.00 88.19 81 THR A O 1
ATOM 638 N N . ASP A 1 82 ? -7.621 1.256 23.546 1.00 86.88 82 ASP A N 1
ATOM 639 C CA . ASP A 1 82 ? -8.018 0.031 22.859 1.00 86.88 82 ASP A CA 1
ATOM 640 C C . ASP A 1 82 ? -8.691 0.270 21.510 1.00 86.88 82 ASP A C 1
ATOM 642 O O . ASP A 1 82 ? -8.736 -0.647 20.683 1.00 86.88 82 ASP A O 1
ATOM 646 N N . LYS A 1 83 ? -9.180 1.491 21.272 1.00 85.38 83 LYS A N 1
ATOM 647 C CA . LYS A 1 83 ? -9.900 1.871 20.055 1.00 85.38 83 LYS A CA 1
ATOM 648 C C . LYS A 1 83 ? -9.239 3.077 19.398 1.00 85.38 83 LYS A C 1
ATOM 650 O O . LYS A 1 83 ? -8.892 4.053 20.059 1.00 85.38 83 LYS A O 1
ATOM 655 N N . VAL A 1 84 ? -9.094 3.002 18.079 1.00 82.94 84 VAL A N 1
ATOM 656 C CA . VAL A 1 84 ? -8.663 4.113 17.227 1.00 82.94 84 VAL A CA 1
ATOM 657 C C . VAL A 1 84 ? -9.654 4.198 16.080 1.00 82.94 84 VAL A C 1
ATOM 659 O O . VAL A 1 84 ? -9.897 3.197 15.408 1.00 82.94 84 VAL A O 1
ATOM 662 N N . THR A 1 85 ? -10.206 5.386 15.863 1.00 84.12 85 THR A N 1
ATOM 663 C CA . THR A 1 85 ? -11.039 5.685 14.698 1.00 84.12 85 THR A CA 1
ATOM 664 C C . THR A 1 85 ? -10.161 6.338 13.639 1.00 84.12 85 THR A C 1
ATOM 666 O O . THR A 1 85 ? -9.412 7.265 13.946 1.00 84.12 85 THR A O 1
ATOM 669 N N . LEU A 1 86 ? -10.228 5.837 12.407 1.00 80.94 86 LEU A N 1
ATOM 670 C CA . LEU A 1 86 ? -9.537 6.402 11.252 1.00 80.94 86 LEU A CA 1
ATOM 671 C C . LEU A 1 86 ? -10.583 6.838 10.232 1.00 80.94 86 LEU A C 1
ATOM 673 O O . LEU A 1 86 ? -11.488 6.071 9.914 1.00 80.94 86 LEU A O 1
ATOM 677 N N . GLU A 1 87 ? -10.430 8.046 9.707 1.00 82.25 87 GLU A N 1
ATOM 678 C CA . GLU A 1 87 ? -11.219 8.540 8.585 1.00 82.25 87 GLU A CA 1
ATOM 679 C C . GLU A 1 87 ? -10.356 8.490 7.321 1.00 82.25 87 GLU A C 1
ATOM 681 O O . GLU A 1 87 ? -9.243 9.022 7.296 1.00 82.25 87 GLU A O 1
ATOM 686 N N . LEU A 1 88 ? -10.845 7.803 6.286 1.00 82.38 88 LEU A N 1
ATOM 687 C CA . LEU A 1 88 ? -10.151 7.660 5.010 1.00 82.38 88 LEU A CA 1
ATOM 688 C C . LEU A 1 88 ? -10.859 8.493 3.943 1.00 82.38 88 LEU A C 1
ATOM 690 O O . LEU A 1 88 ? -11.917 8.117 3.442 1.00 82.38 88 LEU A O 1
ATOM 694 N N . LEU A 1 89 ? -10.241 9.608 3.560 1.00 84.94 89 LEU A N 1
ATOM 695 C CA . LEU A 1 89 ? -10.738 10.449 2.476 1.00 84.94 89 LEU A CA 1
ATOM 696 C C . LEU A 1 89 ? -10.431 9.798 1.122 1.00 84.94 89 LEU A C 1
ATOM 698 O O . LEU A 1 89 ? -9.274 9.527 0.792 1.00 84.94 89 LEU A O 1
ATOM 702 N N . THR A 1 90 ? -11.473 9.561 0.325 1.00 83.62 90 THR A N 1
ATOM 703 C CA . THR A 1 90 ? -11.371 8.998 -1.031 1.00 83.62 90 THR A CA 1
ATOM 704 C C . THR A 1 90 ? -12.174 9.828 -2.034 1.00 83.62 90 THR A C 1
ATOM 706 O O . THR A 1 90 ? -12.865 10.773 -1.664 1.00 83.62 90 THR A O 1
ATOM 709 N N . ARG A 1 91 ? -12.042 9.522 -3.332 1.00 79.81 91 ARG A N 1
ATOM 710 C CA . ARG A 1 91 ? -12.807 10.201 -4.391 1.00 79.81 91 ARG A CA 1
ATOM 711 C C . ARG A 1 91 ? -14.221 9.624 -4.501 1.00 79.81 91 ARG A C 1
ATOM 713 O O . ARG A 1 91 ? -14.422 8.435 -4.281 1.00 79.81 91 ARG A O 1
ATOM 720 N N . ASP A 1 92 ? -15.175 10.433 -4.955 1.00 85.69 92 ASP A N 1
ATOM 721 C CA . ASP A 1 92 ? -16.559 10.006 -5.207 1.00 85.69 92 ASP A CA 1
ATOM 722 C C . ASP A 1 92 ? -16.715 9.317 -6.578 1.00 85.69 92 ASP A C 1
ATOM 724 O O . ASP A 1 92 ? -17.436 9.769 -7.462 1.00 85.69 92 ASP A O 1
ATOM 728 N N . ASN A 1 93 ? -15.975 8.230 -6.806 1.00 84.44 93 ASN A N 1
ATOM 729 C CA . ASN A 1 93 ? -16.163 7.390 -7.991 1.00 84.44 93 ASN A CA 1
ATOM 730 C C . ASN A 1 93 ? -16.341 5.921 -7.597 1.00 84.44 93 ASN A C 1
ATOM 732 O O . ASN A 1 93 ? -15.981 5.518 -6.493 1.00 84.44 93 ASN A O 1
ATOM 736 N N . ALA A 1 94 ? -16.921 5.114 -8.490 1.00 81.06 94 ALA A N 1
ATOM 737 C CA . ALA A 1 94 ? -17.320 3.739 -8.178 1.00 81.06 94 ALA A CA 1
ATOM 738 C C . ALA A 1 94 ? -16.157 2.869 -7.668 1.00 81.06 94 ALA A C 1
ATOM 740 O O . ALA A 1 94 ? -16.317 2.120 -6.706 1.00 81.06 94 ALA A O 1
ATOM 741 N N . ILE A 1 95 ? -14.972 3.011 -8.272 1.00 78.31 95 ILE A N 1
ATOM 742 C CA . ILE A 1 95 ? -13.775 2.273 -7.856 1.00 78.31 95 ILE A CA 1
ATOM 743 C C . ILE A 1 95 ? -13.345 2.731 -6.462 1.00 78.31 95 ILE A C 1
ATOM 745 O O . ILE A 1 95 ? -13.189 1.896 -5.581 1.00 78.31 95 ILE A O 1
ATOM 749 N N . ALA A 1 96 ? -13.222 4.042 -6.244 1.00 80.62 96 ALA A N 1
ATOM 750 C CA . ALA A 1 96 ? -12.815 4.635 -4.973 1.00 80.62 96 ALA A CA 1
ATOM 751 C C . ALA A 1 96 ? -13.802 4.349 -3.831 1.00 80.62 96 ALA A C 1
ATOM 753 O O . ALA A 1 96 ? -13.368 4.142 -2.703 1.00 80.62 96 ALA A O 1
ATOM 754 N N . LYS A 1 97 ? -15.107 4.241 -4.111 1.00 79.81 97 LYS A N 1
ATOM 755 C CA . LYS A 1 97 ? -16.098 3.753 -3.140 1.00 79.81 97 LYS A CA 1
ATOM 756 C C . LYS A 1 97 ? -15.832 2.301 -2.767 1.00 79.81 97 LYS A C 1
ATOM 758 O O . LYS A 1 97 ? -15.718 1.988 -1.587 1.00 79.81 97 LYS A O 1
ATOM 763 N N . LYS A 1 98 ? -15.674 1.425 -3.764 1.00 77.75 98 LYS A N 1
ATOM 764 C CA . LYS A 1 98 ? -15.424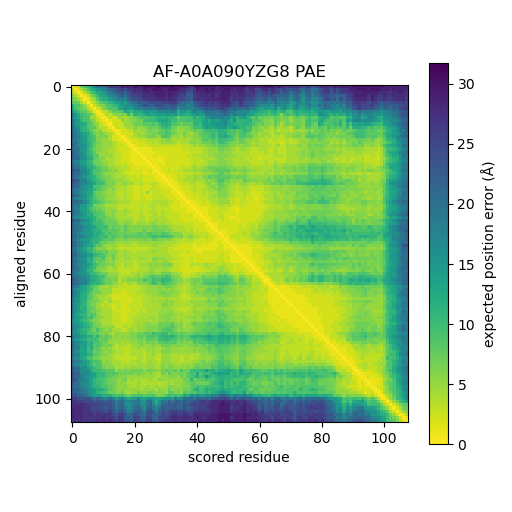 -0.009 -3.553 1.00 77.75 98 LYS A CA 1
ATOM 765 C C . LYS A 1 98 ? -14.112 -0.262 -2.799 1.00 77.75 98 LYS A C 1
ATOM 767 O O . LYS A 1 98 ? -14.025 -1.198 -2.013 1.00 77.75 98 LYS A O 1
ATOM 772 N N . THR A 1 99 ? -13.095 0.562 -3.037 1.00 74.25 99 THR A N 1
ATOM 773 C CA . THR A 1 99 ? -11.759 0.410 -2.450 1.00 74.25 99 THR A CA 1
ATOM 774 C C . THR A 1 99 ? -11.569 1.168 -1.138 1.00 74.25 99 THR A C 1
ATOM 776 O O . THR A 1 99 ? -10.817 0.711 -0.282 1.00 74.25 99 THR A O 1
ATOM 779 N N . GLY A 1 100 ? -12.252 2.300 -0.963 1.00 63.34 100 GLY A N 1
ATOM 780 C CA . GLY A 1 100 ? -12.211 3.142 0.233 1.00 63.34 100 GLY A CA 1
ATOM 781 C C . GLY A 1 100 ? -13.134 2.679 1.356 1.00 63.34 100 GLY A C 1
ATOM 782 O O . GLY A 1 100 ? -12.797 2.840 2.525 1.00 63.34 100 GLY A O 1
ATOM 783 N N . LEU A 1 101 ? -14.272 2.061 1.020 1.00 54.72 101 LEU A N 1
ATOM 784 C CA . LEU A 1 101 ? -15.247 1.543 1.991 1.00 54.72 101 LEU A CA 1
ATOM 785 C C . LEU A 1 101 ? -15.012 0.077 2.369 1.00 54.72 101 LEU A C 1
ATOM 787 O O . LEU A 1 101 ? -15.733 -0.453 3.213 1.00 54.72 101 LEU A O 1
ATOM 791 N N . ALA A 1 102 ? -13.974 -0.570 1.827 1.00 48.09 102 ALA A N 1
ATOM 792 C CA . ALA A 1 102 ? -13.614 -1.959 2.136 1.00 48.09 102 ALA A CA 1
ATOM 793 C C . ALA A 1 102 ? -13.219 -2.205 3.617 1.00 48.09 102 ALA A C 1
ATOM 795 O O . ALA A 1 102 ? -12.780 -3.299 3.961 1.00 48.09 102 ALA A O 1
ATOM 796 N N . GLY A 1 103 ? -13.379 -1.207 4.496 1.00 42.72 103 GLY A N 1
ATOM 797 C CA . GLY A 1 103 ? -13.312 -1.335 5.951 1.00 42.72 103 GLY A CA 1
ATOM 798 C C . GLY A 1 103 ? -14.659 -1.503 6.673 1.00 42.72 103 GLY A C 1
ATOM 799 O O . GLY A 1 103 ? -14.625 -1.826 7.854 1.00 42.72 103 GLY A O 1
ATOM 800 N N . ASN A 1 104 ? -15.816 -1.317 6.014 1.00 39.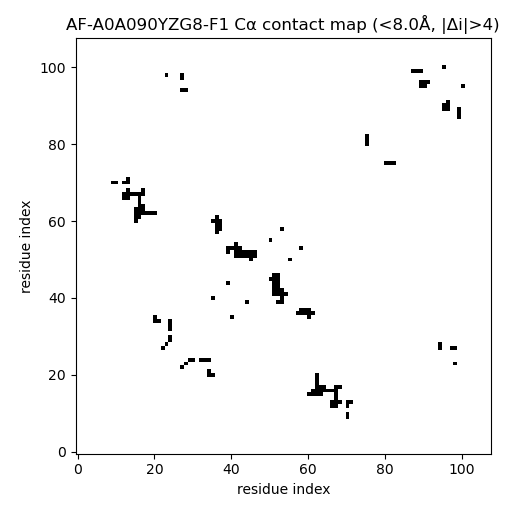22 104 ASN A N 1
ATOM 801 C CA . ASN A 1 104 ? -17.130 -1.298 6.691 1.00 39.22 104 ASN A CA 1
ATOM 802 C C . ASN A 1 104 ? -18.181 -2.289 6.163 1.00 39.22 104 ASN A C 1
ATOM 804 O O . ASN A 1 104 ? -19.295 -2.313 6.678 1.00 39.22 104 ASN A O 1
ATOM 808 N N . GLU A 1 105 ? -17.856 -3.163 5.211 1.00 34.03 105 GLU A N 1
ATOM 809 C CA . GLU A 1 105 ? -18.781 -4.220 4.779 1.00 34.03 105 GLU A CA 1
ATOM 810 C C . GLU A 1 105 ? -18.384 -5.573 5.387 1.00 34.03 105 GLU A C 1
ATOM 812 O O . GLU A 1 105 ? -17.851 -6.448 4.707 1.00 34.03 105 GLU A O 1
ATOM 817 N N . LYS A 1 106 ? -18.569 -5.684 6.711 1.00 30.14 106 LYS A N 1
ATOM 818 C CA . LYS A 1 106 ? -18.983 -6.883 7.475 1.00 30.14 106 LYS A CA 1
ATOM 819 C C . LYS A 1 106 ? -18.676 -6.698 8.965 1.00 30.14 106 LYS A C 1
ATOM 821 O O . LYS A 1 106 ? -17.595 -7.042 9.437 1.00 30.14 106 LYS A O 1
ATOM 826 N N . ALA A 1 107 ? -19.677 -6.250 9.710 1.00 24.06 107 ALA A N 1
ATOM 827 C CA . ALA A 1 107 ? -19.884 -6.691 11.082 1.00 24.06 107 ALA A CA 1
ATOM 828 C C . ALA A 1 107 ? -21.351 -7.147 11.184 1.00 24.06 107 ALA A C 1
ATOM 830 O O . ALA A 1 107 ? -22.225 -6.320 10.918 1.00 24.06 107 ALA A O 1
ATOM 831 N N . PRO A 1 108 ? -21.647 -8.435 11.446 1.00 36.41 108 PRO A N 1
ATOM 832 C CA . PRO A 1 108 ? -22.862 -8.773 12.179 1.00 36.41 108 PRO A CA 1
ATOM 833 C C . PRO A 1 108 ? -22.817 -8.171 13.591 1.00 36.41 108 PRO A C 1
ATOM 835 O O . PRO A 1 108 ? -21.693 -7.987 14.122 1.00 36.41 108 PRO A O 1
#

Secondary structure (DSSP, 8-state):
-----SHHHHHHHHHHHH--HHHIIIIII-SS-----SSSPTTS-B-TTS-BHHHHH--SS---HHHHHHHHHHHHHHHT-S---------SSHHHHHHHSTTSS---

pLDDT: mean 77.42, std 17.34, range [24.06, 95.44]